Protein AF-A0A940JGL9-F1 (afdb_monomer_lite)

Secondary structure (DSSP, 8-state):
----SS--SSS-TTS-GGGSTTTTT--PSS-SPP--EEEEEEEEEEEEETTEEEEEEEEEEEETTEEEEEEEEEEEE-PPP-----

pLDDT: mean 78.42, std 17.16, range [41.75, 97.62]

Sequence (86 aa):
GVDTGNSNYGSNIFKLYTTRSNGDYGYSLPSGVPVNGLNAQLTASYELLENLFIDGSLMIRNLEDKKATVGTLGLRLNMFRREYDY

Radius of gyration: 29.11 Å; chains: 1; bounding box: 56×29×78 Å

Structure (mmCIF, N/CA/C/O backbone):
data_AF-A0A940JGL9-F1
#
_entry.id   AF-A0A940JGL9-F1
#
loop_
_atom_site.group_PDB
_atom_site.id
_atom_site.type_symbol
_atom_site.label_atom_id
_atom_site.label_alt_id
_atom_site.label_comp_id
_atom_site.label_asym_id
_atom_site.label_entity_id
_atom_site.label_seq_id
_atom_site.pdbx_PDB_ins_code
_atom_site.Cartn_x
_atom_site.Cartn_y
_atom_site.Cartn_z
_atom_site.occupancy
_atom_site.B_iso_or_equiv
_atom_site.auth_seq_id
_atom_site.auth_comp_id
_atom_site.auth_asym_id
_atom_site.auth_atom_id
_atom_site.pdbx_PDB_model_num
ATOM 1 N N . GLY A 1 1 ? 9.916 24.078 -45.620 1.00 46.41 1 GLY A N 1
ATOM 2 C CA . GLY A 1 1 ? 10.373 22.885 -44.893 1.00 46.41 1 GLY A CA 1
ATOM 3 C C . GLY A 1 1 ? 10.968 21.944 -45.902 1.00 46.41 1 GLY A C 1
ATOM 4 O O . GLY A 1 1 ? 10.236 21.475 -46.759 1.00 46.41 1 GLY A O 1
ATOM 5 N N . VAL A 1 2 ? 12.287 21.779 -45.882 1.00 41.75 2 VAL A N 1
ATOM 6 C CA . VAL A 1 2 ? 12.965 20.750 -46.674 1.00 41.75 2 VAL A CA 1
ATOM 7 C C . VAL A 1 2 ? 12.907 19.483 -45.831 1.00 41.75 2 VAL A C 1
ATOM 9 O O . VAL A 1 2 ? 13.451 19.470 -44.730 1.00 41.75 2 VAL A O 1
ATOM 12 N N . ASP A 1 3 ? 12.182 18.472 -46.306 1.00 46.34 3 ASP A N 1
ATOM 13 C CA . ASP A 1 3 ? 12.132 17.158 -45.666 1.00 46.34 3 ASP A CA 1
ATOM 14 C C . ASP A 1 3 ? 13.511 16.501 -45.812 1.00 46.34 3 ASP A C 1
ATOM 16 O O . ASP A 1 3 ? 13.871 15.986 -46.873 1.00 46.34 3 ASP A O 1
ATOM 20 N N . THR A 1 4 ? 14.323 16.581 -44.758 1.00 47.53 4 THR A N 1
ATOM 21 C CA . THR A 1 4 ? 15.633 15.928 -44.694 1.00 47.53 4 THR A CA 1
ATOM 22 C C . THR A 1 4 ? 15.442 14.506 -44.182 1.00 47.53 4 THR A C 1
ATOM 24 O O . THR A 1 4 ? 15.229 14.273 -42.995 1.00 47.53 4 THR A O 1
ATOM 27 N N . GLY A 1 5 ? 15.489 13.551 -45.104 1.00 53.25 5 GLY A N 1
ATOM 28 C CA . GLY A 1 5 ? 15.278 12.130 -44.847 1.00 53.25 5 GLY A CA 1
ATOM 29 C C . GLY A 1 5 ? 14.344 11.557 -45.903 1.00 53.25 5 GLY A C 1
ATOM 30 O O . GLY A 1 5 ? 13.461 12.252 -46.390 1.00 53.25 5 GLY A O 1
ATOM 31 N N . ASN A 1 6 ? 14.518 10.291 -46.277 1.00 56.44 6 ASN A N 1
ATOM 32 C CA . ASN A 1 6 ? 13.715 9.607 -47.306 1.00 56.44 6 ASN A CA 1
ATOM 33 C C . ASN A 1 6 ? 12.202 9.503 -46.990 1.00 56.44 6 ASN A C 1
ATOM 35 O O . ASN A 1 6 ? 11.475 8.812 -47.702 1.00 56.44 6 ASN A O 1
ATOM 39 N N . SER A 1 7 ? 11.725 10.192 -45.954 1.00 57.66 7 SER A N 1
ATOM 40 C CA . SER A 1 7 ? 10.353 10.177 -45.478 1.00 57.66 7 SER A CA 1
ATOM 41 C C . SER A 1 7 ? 9.557 11.360 -46.037 1.00 57.66 7 SER A C 1
ATOM 43 O O . SER A 1 7 ? 9.938 12.514 -45.871 1.00 57.66 7 SER A O 1
ATOM 45 N N . ASN A 1 8 ? 8.435 11.078 -46.697 1.00 61.09 8 ASN A N 1
ATOM 46 C CA . ASN A 1 8 ? 7.477 12.075 -47.173 1.00 61.09 8 ASN A CA 1
ATOM 47 C C . ASN A 1 8 ? 6.443 12.354 -46.075 1.00 61.09 8 ASN A C 1
ATOM 49 O O . ASN A 1 8 ? 5.667 11.464 -45.730 1.00 61.09 8 ASN A O 1
ATOM 53 N N . TYR A 1 9 ? 6.377 13.577 -45.549 1.00 63.34 9 TYR A N 1
ATOM 54 C CA . TYR A 1 9 ? 5.382 13.948 -44.529 1.00 63.34 9 TYR A CA 1
ATOM 55 C C . TYR A 1 9 ? 4.081 14.517 -45.119 1.00 63.34 9 TYR A C 1
ATOM 57 O O . TYR A 1 9 ? 3.241 15.035 -44.389 1.00 63.34 9 TYR A O 1
ATOM 65 N N . GLY A 1 10 ? 3.880 14.381 -46.435 1.00 59.88 10 GLY A N 1
ATOM 66 C CA . GLY A 1 10 ? 2.720 14.925 -47.154 1.00 59.88 10 GLY A CA 1
ATOM 67 C C . GLY A 1 10 ? 3.038 16.175 -47.976 1.00 59.88 10 GLY A C 1
ATOM 68 O O . GLY A 1 10 ? 2.125 16.834 -48.462 1.00 59.88 10 GLY A O 1
ATOM 69 N N . SER A 1 11 ? 4.322 16.490 -48.154 1.00 62.38 11 SER A N 1
ATOM 70 C CA . SER A 1 11 ? 4.813 17.609 -48.963 1.00 62.38 11 SER A CA 1
ATOM 71 C C . SER A 1 11 ? 4.826 17.303 -50.469 1.00 62.38 11 SER A C 1
ATOM 73 O O . SER A 1 11 ? 4.836 18.227 -51.281 1.00 62.38 11 SER A O 1
ATOM 75 N N . ASN A 1 12 ? 4.792 16.022 -50.867 1.00 65.38 12 ASN A N 1
ATOM 76 C CA . ASN A 1 12 ? 4.776 15.603 -52.270 1.00 65.38 12 ASN A CA 1
ATOM 77 C C . ASN A 1 12 ? 3.689 14.547 -52.548 1.00 65.38 12 ASN A C 1
ATOM 79 O O . ASN A 1 12 ? 3.755 13.429 -52.033 1.00 65.38 12 ASN A O 1
ATOM 83 N N . ILE A 1 13 ? 2.724 14.901 -53.404 1.00 64.25 13 ILE A N 1
ATOM 84 C CA . ILE A 1 13 ? 1.579 14.062 -53.804 1.00 64.25 13 ILE A CA 1
ATOM 85 C C . ILE A 1 13 ? 1.923 12.964 -54.826 1.00 64.25 13 ILE A C 1
ATOM 87 O O . ILE A 1 13 ? 1.109 12.078 -55.057 1.00 64.25 13 ILE A O 1
ATOM 91 N N . PHE A 1 14 ? 3.118 12.993 -55.424 1.00 69.69 14 PHE A N 1
ATOM 92 C CA . PHE A 1 14 ? 3.576 11.986 -56.393 1.00 69.69 14 PHE A CA 1
ATOM 93 C C . PHE A 1 14 ? 4.409 10.861 -55.760 1.00 69.69 14 PHE A C 1
ATOM 95 O O . PHE A 1 14 ? 4.854 9.954 -56.461 1.00 69.69 14 PHE A O 1
ATOM 102 N N . LYS A 1 15 ? 4.656 10.905 -54.444 1.00 64.12 15 LYS A N 1
ATOM 103 C CA . LYS A 1 15 ? 5.371 9.840 -53.726 1.00 64.12 15 LYS A CA 1
ATOM 104 C C . LYS A 1 15 ? 4.385 8.840 -53.120 1.00 64.12 15 LYS A C 1
ATOM 106 O O . LYS A 1 15 ? 3.379 9.230 -52.536 1.00 64.12 15 LYS A O 1
ATOM 111 N N . LEU A 1 16 ? 4.724 7.553 -53.214 1.00 58.31 16 LEU A N 1
ATOM 112 C CA . LEU A 1 16 ? 3.967 6.448 -52.617 1.00 58.31 16 LEU A CA 1
ATOM 113 C C . LEU A 1 16 ? 3.787 6.646 -51.103 1.00 58.31 16 LEU A C 1
ATOM 115 O O . LEU A 1 16 ? 4.736 7.010 -50.401 1.00 58.31 16 LEU A O 1
ATOM 119 N N . TYR A 1 17 ? 2.591 6.336 -50.592 1.00 57.09 17 TYR A N 1
ATOM 120 C CA . TYR A 1 17 ? 2.240 6.436 -49.167 1.00 57.09 17 TYR A CA 1
ATOM 121 C C . TYR A 1 17 ? 3.109 5.553 -48.253 1.00 57.09 17 TYR A C 1
ATOM 123 O O . TYR A 1 17 ? 3.237 5.824 -47.062 1.00 57.09 17 TYR A O 1
ATOM 131 N N . THR A 1 18 ? 3.804 4.564 -48.821 1.00 58.53 18 THR A N 1
ATOM 132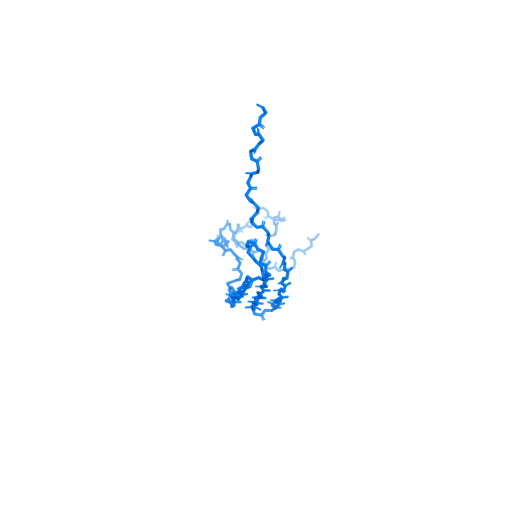 C CA . THR A 1 18 ? 4.804 3.738 -48.128 1.00 58.53 18 THR A CA 1
ATOM 133 C C . THR A 1 18 ? 6.057 4.506 -47.701 1.00 58.53 18 THR A C 1
ATOM 135 O O . THR A 1 18 ? 6.779 4.045 -46.826 1.00 58.53 18 THR A O 1
ATOM 138 N N . THR A 1 19 ? 6.315 5.685 -48.281 1.00 59.16 19 THR A N 1
ATOM 139 C CA . THR A 1 19 ? 7.438 6.560 -47.896 1.00 59.16 19 THR A CA 1
ATOM 140 C C . THR A 1 19 ? 7.100 7.485 -46.725 1.00 59.16 19 THR A C 1
ATOM 142 O O . THR A 1 19 ? 7.924 8.305 -46.338 1.00 59.16 19 THR A O 1
ATOM 145 N N . ARG A 1 20 ? 5.899 7.401 -46.141 1.00 63.25 20 ARG A N 1
ATOM 146 C CA . ARG A 1 20 ? 5.573 8.125 -44.902 1.00 63.25 20 ARG A CA 1
ATOM 147 C C . ARG A 1 20 ? 6.247 7.425 -43.729 1.00 63.25 20 ARG A C 1
ATOM 149 O O . ARG A 1 20 ? 6.314 6.201 -43.718 1.00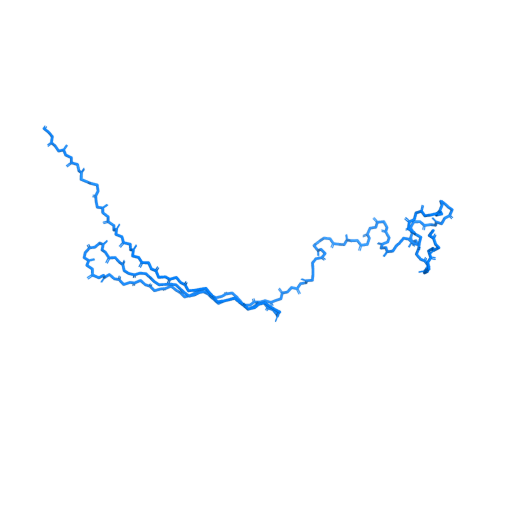 63.25 20 ARG A O 1
ATOM 156 N N . SER A 1 21 ? 6.685 8.187 -42.725 1.00 56.91 21 SER A N 1
ATOM 157 C CA . SER A 1 21 ? 7.548 7.718 -41.625 1.00 56.91 21 SER A CA 1
ATOM 158 C C . SER A 1 21 ? 7.020 6.550 -40.761 1.00 56.91 21 SER A C 1
ATOM 160 O O . SER A 1 21 ? 7.686 6.233 -39.790 1.00 56.91 21 SER A O 1
ATOM 162 N N . ASN A 1 22 ? 5.885 5.911 -41.070 1.00 56.53 22 ASN A N 1
ATOM 163 C CA . ASN A 1 22 ? 5.379 4.697 -40.407 1.00 56.53 22 ASN A CA 1
ATOM 164 C C . ASN A 1 22 ? 4.391 3.873 -41.284 1.00 56.53 22 ASN A C 1
ATOM 166 O O . ASN A 1 22 ? 3.684 3.014 -40.764 1.00 56.53 22 ASN A O 1
ATOM 170 N N . GLY A 1 23 ? 4.316 4.107 -42.607 1.00 57.50 23 GLY A N 1
ATOM 171 C CA . GLY A 1 23 ? 3.328 3.463 -43.501 1.00 57.50 23 GLY A CA 1
ATOM 172 C C . GLY A 1 23 ? 1.852 3.781 -43.171 1.00 57.50 23 GLY A C 1
ATOM 173 O O . GLY A 1 23 ? 1.563 4.450 -42.184 1.00 57.50 23 GLY A O 1
ATOM 174 N N . ASP A 1 24 ? 0.901 3.309 -43.991 1.00 56.00 24 ASP A N 1
ATOM 175 C CA . ASP A 1 24 ? -0.550 3.509 -43.747 1.00 56.00 24 ASP A CA 1
ATOM 176 C C . ASP A 1 24 ? -1.088 2.665 -42.568 1.00 56.00 24 ASP A C 1
ATOM 178 O O . ASP A 1 24 ? -2.134 2.982 -42.007 1.00 56.00 24 ASP A O 1
ATOM 182 N N . TYR A 1 25 ? -0.361 1.610 -42.166 1.00 55.53 25 TYR A N 1
ATOM 183 C CA . TYR A 1 25 ? -0.809 0.610 -41.182 1.00 55.53 25 TYR A CA 1
ATOM 184 C C . TYR A 1 25 ? 0.280 0.151 -40.189 1.00 55.53 25 TYR A C 1
ATOM 186 O O . TYR A 1 25 ? 0.097 -0.851 -39.504 1.00 55.53 25 TYR A O 1
ATOM 194 N N . GLY A 1 26 ? 1.420 0.846 -40.077 1.00 56.12 26 GLY A N 1
ATOM 195 C CA . GLY A 1 26 ? 2.558 0.427 -39.234 1.00 56.12 26 GLY A CA 1
ATOM 196 C C . GLY A 1 26 ? 2.369 0.583 -37.719 1.00 56.12 26 GLY A C 1
ATOM 197 O O . GLY A 1 26 ? 3.338 0.484 -36.972 1.00 56.12 26 GLY A O 1
ATOM 198 N N . TYR A 1 27 ? 1.140 0.819 -37.255 1.00 59.28 27 TYR A N 1
ATOM 199 C CA . TYR A 1 27 ? 0.794 0.888 -35.837 1.00 59.28 27 TYR A CA 1
ATOM 200 C C . TYR A 1 27 ? -0.004 -0.355 -35.433 1.00 59.28 27 TYR A C 1
ATOM 202 O O . TYR A 1 27 ? -1.191 -0.468 -35.736 1.00 59.28 27 TYR A O 1
ATOM 210 N N . SER A 1 28 ? 0.630 -1.281 -34.710 1.00 62.53 28 SER A N 1
ATOM 211 C CA . SER A 1 28 ? -0.065 -2.375 -34.027 1.00 62.53 28 SER A CA 1
ATOM 212 C C . SER A 1 28 ? -0.502 -1.915 -32.637 1.00 62.53 28 SER A C 1
ATOM 214 O O . SER A 1 28 ? 0.335 -1.512 -31.828 1.00 62.53 28 SER A O 1
ATOM 216 N N . LEU A 1 29 ? -1.803 -1.969 -32.342 1.00 66.56 29 LEU A N 1
ATOM 217 C CA . LEU A 1 29 ? -2.305 -1.724 -30.991 1.00 66.56 29 LEU A CA 1
ATOM 218 C C . LEU A 1 29 ? -2.276 -3.023 -30.174 1.00 66.56 29 LEU A C 1
ATOM 220 O O . LEU A 1 29 ? -2.720 -4.054 -30.680 1.00 66.56 29 LEU A O 1
ATOM 224 N N . PRO A 1 30 ? -1.807 -2.979 -28.915 1.00 58.88 30 PRO A N 1
ATOM 225 C CA . PRO A 1 30 ? -1.309 -1.808 -28.189 1.00 58.88 30 PRO A CA 1
ATOM 226 C C . PRO A 1 30 ? 0.149 -1.457 -28.544 1.00 58.88 30 PRO A C 1
ATOM 228 O O . PRO A 1 30 ? 1.041 -2.289 -28.441 1.00 58.88 30 PRO A O 1
ATOM 231 N N . SER A 1 31 ? 0.398 -0.190 -28.893 1.00 64.06 31 SER A N 1
ATOM 232 C CA . SER A 1 31 ? 1.717 0.346 -29.291 1.00 64.06 31 SER A CA 1
ATOM 233 C C . SER A 1 31 ? 2.553 0.840 -28.091 1.00 64.06 31 SER A C 1
ATOM 235 O O . SER A 1 31 ? 3.399 1.725 -28.231 1.00 64.06 31 SER A O 1
ATOM 237 N N . GLY A 1 32 ? 2.269 0.339 -26.887 1.00 68.38 32 GLY A N 1
ATOM 238 C CA . GLY A 1 32 ? 3.035 0.663 -25.683 1.00 68.38 32 GLY A CA 1
ATOM 239 C C . GLY A 1 32 ? 4.231 -0.272 -25.537 1.00 68.38 32 GLY A C 1
ATOM 240 O O . GLY A 1 32 ? 4.123 -1.452 -25.863 1.00 68.38 32 GLY A O 1
ATOM 241 N N . VAL A 1 33 ? 5.355 0.234 -25.022 1.00 73.12 33 VAL A N 1
ATOM 242 C CA . VAL A 1 33 ? 6.476 -0.632 -24.626 1.00 73.12 33 VAL A CA 1
ATOM 243 C C . VAL A 1 33 ? 5.959 -1.599 -23.552 1.00 73.12 33 VAL A C 1
ATOM 245 O O . VAL A 1 33 ? 5.415 -1.123 -22.552 1.00 73.12 33 VAL A O 1
ATOM 248 N N . PRO A 1 34 ? 6.050 -2.928 -23.746 1.00 73.94 34 PRO A N 1
ATOM 249 C CA . PRO A 1 34 ? 5.644 -3.881 -22.723 1.00 73.94 34 PRO A CA 1
ATOM 250 C C . PRO A 1 34 ? 6.565 -3.719 -21.515 1.00 73.94 34 PRO A C 1
ATOM 252 O O . PRO A 1 34 ? 7.782 -3.783 -21.656 1.00 73.94 34 PRO A O 1
ATOM 255 N N . VAL A 1 35 ? 5.981 -3.501 -20.338 1.00 77.38 35 VAL A N 1
ATOM 256 C CA . VAL A 1 35 ? 6.732 -3.336 -19.088 1.00 77.38 35 VAL A CA 1
ATOM 257 C C . VAL A 1 35 ? 6.341 -4.457 -18.144 1.00 77.38 35 VAL A C 1
ATOM 259 O O . VAL A 1 35 ? 5.155 -4.662 -17.877 1.00 77.38 35 VAL A O 1
ATOM 262 N N . ASN A 1 36 ? 7.337 -5.153 -17.608 1.00 82.94 36 ASN A N 1
ATOM 263 C CA . ASN A 1 36 ? 7.134 -6.107 -16.528 1.00 82.94 36 ASN A CA 1
ATOM 264 C C . ASN A 1 36 ? 7.386 -5.409 -15.189 1.00 82.94 36 ASN A C 1
ATOM 266 O O . ASN A 1 36 ? 8.303 -4.600 -15.046 1.00 82.94 36 ASN A O 1
ATOM 270 N N . GLY A 1 37 ? 6.555 -5.695 -14.193 1.00 88.56 37 GLY A N 1
ATOM 271 C CA . GLY A 1 37 ? 6.681 -5.068 -12.886 1.00 88.56 37 GLY A CA 1
ATOM 272 C C . GLY A 1 37 ? 6.051 -5.895 -11.780 1.00 88.56 37 GLY A C 1
ATOM 273 O O . GLY A 1 37 ? 5.158 -6.706 -12.016 1.00 88.56 37 GLY A O 1
ATOM 274 N N . LEU A 1 38 ? 6.525 -5.667 -10.561 1.00 91.19 38 LEU A N 1
ATOM 275 C CA . LEU A 1 38 ? 5.983 -6.259 -9.348 1.00 91.19 38 LEU A CA 1
ATOM 276 C C . LEU A 1 38 ? 5.017 -5.273 -8.691 1.00 91.19 38 LEU A C 1
ATOM 278 O O . LEU A 1 38 ? 5.361 -4.112 -8.464 1.00 91.19 38 LEU A O 1
ATOM 282 N N . ASN A 1 39 ? 3.817 -5.743 -8.365 1.00 94.00 39 ASN A N 1
ATOM 283 C CA . ASN A 1 39 ? 2.853 -5.013 -7.554 1.00 94.00 39 ASN A CA 1
ATOM 284 C C . ASN A 1 39 ? 2.428 -5.906 -6.389 1.00 94.00 39 ASN A C 1
ATOM 286 O O . ASN A 1 39 ? 1.827 -6.956 -6.604 1.00 94.00 39 ASN A O 1
ATOM 290 N N . ALA A 1 40 ? 2.782 -5.502 -5.174 1.00 95.94 40 ALA A N 1
ATOM 291 C CA . ALA A 1 40 ? 2.501 -6.240 -3.955 1.00 95.94 40 ALA A CA 1
ATOM 292 C C . ALA A 1 40 ? 1.842 -5.321 -2.925 1.00 95.94 40 ALA A C 1
ATOM 294 O O . ALA A 1 40 ? 2.199 -4.148 -2.803 1.00 95.94 40 ALA A O 1
ATOM 295 N N . GLN A 1 41 ? 0.898 -5.866 -2.162 1.00 96.12 41 GLN A N 1
ATOM 296 C CA . GLN A 1 41 ? 0.230 -5.155 -1.081 1.00 96.12 41 GLN A CA 1
ATOM 297 C C . GLN A 1 41 ? 0.126 -6.052 0.150 1.00 96.12 41 GLN A C 1
ATOM 299 O O . GLN A 1 41 ? -0.274 -7.209 0.050 1.00 96.12 41 GLN A O 1
ATOM 304 N N . LEU A 1 42 ? 0.479 -5.493 1.304 1.00 97.44 42 LEU A N 1
ATOM 305 C CA . LEU A 1 42 ? 0.297 -6.097 2.614 1.00 97.44 42 LEU A CA 1
ATOM 306 C C . LEU A 1 42 ? -0.716 -5.263 3.397 1.00 97.44 42 LEU A C 1
ATOM 308 O O . LEU A 1 42 ? -0.576 -4.045 3.488 1.00 97.44 42 LEU A O 1
ATOM 312 N N . THR A 1 43 ? -1.716 -5.918 3.973 1.00 97.00 43 THR A N 1
ATOM 313 C CA . THR A 1 43 ? -2.735 -5.294 4.824 1.00 97.00 43 THR A CA 1
ATOM 314 C C . THR A 1 43 ? -2.794 -6.023 6.153 1.00 97.00 43 THR A C 1
ATOM 316 O O . THR A 1 43 ? -2.847 -7.253 6.173 1.00 97.00 43 THR A O 1
ATOM 319 N N . ALA A 1 44 ? -2.811 -5.272 7.247 1.00 96.81 44 ALA A N 1
ATOM 320 C CA . ALA A 1 44 ? -2.976 -5.801 8.590 1.00 96.81 44 ALA A CA 1
ATOM 321 C C . ALA A 1 44 ? -4.016 -4.974 9.344 1.00 96.81 44 ALA A C 1
ATOM 323 O O . ALA A 1 44 ? -4.042 -3.747 9.240 1.00 96.81 44 ALA A O 1
ATOM 324 N N . SER A 1 45 ? -4.849 -5.662 10.115 1.00 96.38 45 SER A N 1
ATOM 325 C CA . SER A 1 45 ? -5.925 -5.064 10.898 1.00 96.38 45 SER A CA 1
ATOM 326 C C . SER A 1 45 ? -5.949 -5.704 12.275 1.00 96.38 45 SER A C 1
ATOM 328 O O . SER A 1 45 ? -5.806 -6.922 12.390 1.00 96.38 45 SER A O 1
ATOM 330 N N . TYR A 1 46 ? -6.134 -4.892 13.308 1.00 96.38 46 TYR A N 1
ATOM 331 C CA . TYR A 1 46 ? -6.218 -5.355 14.688 1.00 96.38 46 TYR A CA 1
ATOM 332 C C . TYR A 1 46 ? -7.413 -4.723 15.400 1.00 96.38 46 TYR A C 1
ATOM 334 O O . TYR A 1 46 ? -7.693 -3.539 15.218 1.00 96.38 46 TYR A O 1
ATOM 342 N N . GLU A 1 47 ? -8.117 -5.513 16.207 1.00 96.12 47 GLU A N 1
ATOM 343 C CA . GLU A 1 47 ? -9.246 -5.050 17.014 1.00 96.12 47 GLU A CA 1
ATOM 344 C C . GLU A 1 47 ? -8.740 -4.510 18.356 1.00 96.12 47 GLU A C 1
ATOM 346 O O . GLU A 1 47 ? -8.180 -5.245 19.166 1.00 96.12 47 GLU A O 1
ATOM 351 N N . LEU A 1 48 ? -8.902 -3.203 18.574 1.00 93.38 48 LEU A N 1
ATOM 352 C CA . LEU A 1 48 ? -8.470 -2.528 19.800 1.00 93.38 48 LEU A CA 1
ATOM 353 C C . LEU A 1 48 ? -9.513 -2.645 20.912 1.00 93.38 48 LEU A C 1
ATOM 355 O O . LEU A 1 48 ? -9.165 -2.837 22.073 1.00 93.38 48 LEU A O 1
ATOM 359 N N . LEU A 1 49 ? -10.782 -2.476 20.547 1.00 92.81 49 LEU A N 1
ATOM 360 C CA . LEU A 1 49 ? -11.952 -2.575 21.414 1.00 92.81 49 LEU A CA 1
ATOM 361 C C . LEU A 1 49 ? -13.082 -3.205 20.605 1.00 92.81 49 LEU A C 1
ATOM 363 O O . LEU A 1 49 ? -13.005 -3.243 19.379 1.00 92.81 49 LEU A O 1
ATOM 367 N N . GLU A 1 50 ? -14.146 -3.623 21.284 1.00 90.19 50 GLU A N 1
ATOM 368 C CA . GLU A 1 50 ? -15.330 -4.184 20.636 1.00 90.19 50 GLU A CA 1
ATOM 369 C C . GLU A 1 50 ? -15.831 -3.239 19.533 1.00 90.19 50 GLU A C 1
ATOM 371 O O . GLU A 1 50 ? -16.211 -2.092 19.789 1.00 90.19 50 GLU A O 1
ATOM 376 N N . ASN A 1 51 ? -15.794 -3.726 18.292 1.00 91.75 51 ASN A N 1
ATOM 377 C CA . ASN A 1 51 ? -16.157 -2.987 17.080 1.00 91.75 51 ASN A CA 1
ATOM 378 C C . ASN A 1 51 ? -15.227 -1.824 16.669 1.00 91.75 51 ASN A C 1
ATOM 380 O O . ASN A 1 51 ? -15.561 -1.111 15.718 1.00 91.75 51 ASN A O 1
ATOM 384 N N . LEU A 1 52 ? -14.072 -1.623 17.313 1.00 94.12 52 LEU A N 1
ATOM 385 C CA . LEU A 1 52 ? -13.060 -0.621 16.947 1.00 94.12 52 LEU A CA 1
ATOM 386 C C . LEU A 1 52 ? -11.767 -1.293 16.469 1.00 94.12 52 LEU A C 1
ATOM 388 O O . LEU A 1 52 ? -11.086 -1.992 17.217 1.00 94.12 52 LEU A O 1
ATOM 392 N N . PHE A 1 53 ? -11.370 -0.977 15.242 1.00 96.88 53 PHE A N 1
ATOM 393 C CA . PHE A 1 53 ? -10.214 -1.543 14.562 1.00 96.88 53 PHE A CA 1
ATOM 394 C C . PHE A 1 53 ? -9.181 -0.466 14.236 1.00 96.88 53 PHE A C 1
ATOM 396 O O . PHE A 1 53 ? -9.527 0.657 13.860 1.00 96.88 53 PHE A O 1
ATOM 403 N N . ILE A 1 54 ? -7.908 -0.837 14.328 1.00 97.25 54 ILE A N 1
ATOM 404 C CA . ILE A 1 54 ? -6.797 -0.120 13.709 1.00 97.25 54 ILE A CA 1
ATOM 405 C C . ILE A 1 54 ? -6.344 -0.883 12.469 1.00 97.25 54 ILE A C 1
ATOM 407 O O . ILE A 1 54 ? -6.155 -2.099 12.506 1.00 97.25 54 ILE A O 1
ATOM 411 N N . ASP A 1 55 ? -6.172 -0.159 11.370 1.00 96.62 55 ASP A N 1
ATOM 412 C CA . ASP A 1 55 ? -5.821 -0.704 10.067 1.00 96.62 55 ASP A CA 1
ATOM 413 C C . ASP A 1 55 ? -4.520 -0.101 9.559 1.00 96.62 55 ASP A C 1
ATOM 415 O O . ASP A 1 55 ? -4.275 1.100 9.690 1.00 96.62 55 ASP A O 1
ATOM 419 N N . GLY A 1 56 ? -3.711 -0.932 8.912 1.00 97.62 56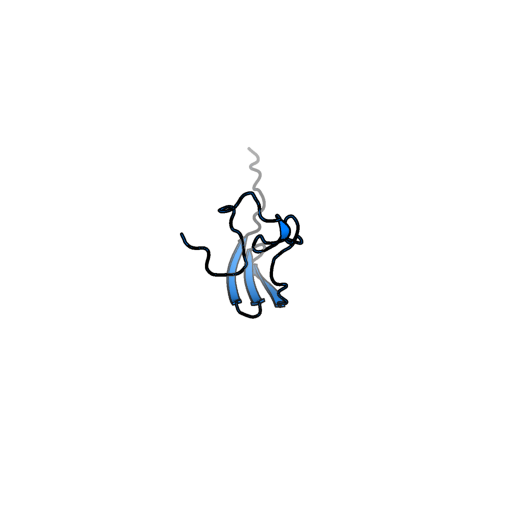 GLY A N 1
ATOM 420 C CA . GLY A 1 56 ? -2.532 -0.508 8.179 1.00 97.62 56 GLY A CA 1
ATOM 421 C C . GLY A 1 56 ? -2.425 -1.217 6.837 1.00 97.62 56 GLY A C 1
ATOM 422 O O . GLY A 1 56 ? -2.732 -2.405 6.716 1.00 97.62 56 GLY A O 1
ATOM 423 N N . SER A 1 57 ? -1.960 -0.497 5.817 1.00 97.00 57 SER A N 1
ATOM 424 C CA . SER A 1 57 ? -1.581 -1.104 4.543 1.00 97.00 57 SER A CA 1
ATOM 425 C C . SER A 1 57 ? -0.259 -0.563 4.021 1.00 97.00 57 SER A C 1
ATOM 427 O O . SER A 1 57 ? 0.080 0.603 4.224 1.00 97.00 57 SER A O 1
ATOM 429 N N . LEU A 1 58 ? 0.485 -1.424 3.335 1.00 97.38 58 LEU A N 1
ATOM 430 C CA . LEU A 1 58 ? 1.706 -1.080 2.629 1.00 97.38 58 LEU A CA 1
ATOM 431 C C . LEU A 1 58 ? 1.630 -1.650 1.217 1.00 97.38 58 LEU A C 1
ATOM 433 O O . LEU A 1 58 ? 1.542 -2.861 1.027 1.00 97.38 58 LEU A O 1
ATOM 437 N N . MET A 1 59 ? 1.676 -0.772 0.224 1.00 96.94 59 MET A N 1
ATOM 438 C CA . MET A 1 59 ? 1.746 -1.123 -1.186 1.00 96.94 59 MET A CA 1
ATOM 439 C C . MET A 1 59 ? 3.147 -0.832 -1.711 1.00 96.94 59 MET A C 1
ATOM 441 O O . MET A 1 59 ? 3.670 0.265 -1.517 1.00 96.94 59 MET A O 1
ATOM 445 N N . ILE A 1 60 ? 3.730 -1.803 -2.407 1.00 95.88 60 ILE A N 1
ATOM 446 C CA . ILE A 1 60 ? 5.020 -1.691 -3.079 1.00 95.88 60 ILE A CA 1
ATOM 447 C C . ILE A 1 60 ? 4.800 -1.991 -4.557 1.00 95.88 60 ILE A C 1
ATOM 449 O O . ILE A 1 60 ? 4.404 -3.095 -4.935 1.00 95.88 60 ILE A O 1
ATOM 453 N N . ARG A 1 61 ? 5.097 -1.006 -5.403 1.00 94.88 61 ARG A N 1
ATOM 454 C CA . ARG A 1 61 ? 5.053 -1.127 -6.857 1.00 94.88 61 ARG A CA 1
ATOM 455 C C . ARG A 1 61 ? 6.431 -0.848 -7.438 1.00 94.88 61 ARG A C 1
ATOM 457 O O . ARG A 1 61 ? 6.978 0.237 -7.254 1.00 94.88 61 ARG A O 1
ATOM 464 N N . ASN A 1 62 ? 6.966 -1.814 -8.171 1.00 91.75 62 ASN A N 1
ATOM 465 C CA . ASN A 1 62 ? 8.232 -1.714 -8.881 1.00 91.75 62 ASN A CA 1
ATOM 466 C C . ASN A 1 62 ? 7.991 -2.012 -10.363 1.00 91.75 62 ASN A C 1
ATOM 468 O O . ASN A 1 62 ? 7.844 -3.168 -10.749 1.00 91.75 62 ASN A O 1
ATOM 472 N N . LEU A 1 63 ? 7.899 -0.960 -11.170 1.00 88.25 63 LEU A N 1
ATOM 473 C CA . LEU A 1 63 ? 8.062 -1.033 -12.621 1.00 88.25 63 LEU A CA 1
ATOM 474 C C . LEU A 1 63 ? 9.515 -0.669 -12.933 1.00 88.25 63 LEU A C 1
ATOM 476 O O . LEU A 1 63 ? 10.068 0.152 -12.207 1.00 88.25 63 LEU A O 1
ATOM 480 N N . GLU A 1 64 ? 10.088 -1.234 -14.001 1.00 82.25 64 GLU A N 1
ATOM 481 C CA . GLU A 1 64 ? 11.495 -1.065 -14.429 1.00 82.25 64 GLU A CA 1
ATOM 482 C C . GLU A 1 64 ? 12.113 0.293 -14.043 1.00 82.25 64 GLU A C 1
ATOM 484 O O . GLU A 1 64 ? 13.064 0.333 -13.263 1.00 82.25 64 GLU A O 1
ATOM 489 N N . ASP A 1 65 ? 11.486 1.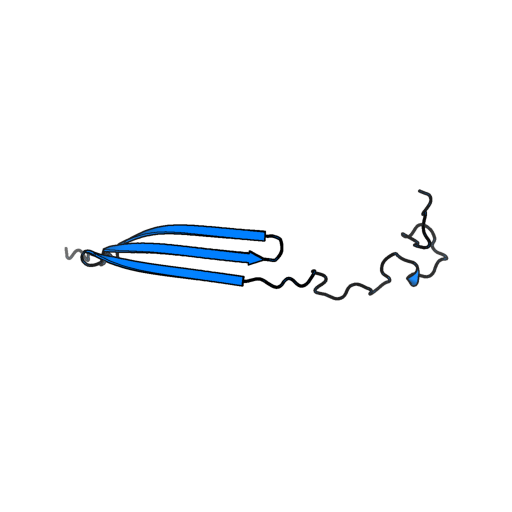397 -14.462 1.00 80.25 65 ASP A N 1
ATOM 490 C CA . ASP A 1 65 ? 11.966 2.761 -14.190 1.00 80.25 65 ASP A CA 1
ATOM 491 C C . ASP A 1 65 ? 11.178 3.525 -13.109 1.00 80.25 65 ASP A C 1
ATOM 493 O O . ASP A 1 65 ? 11.462 4.689 -12.818 1.00 80.25 65 ASP A O 1
ATOM 497 N N . LYS A 1 66 ? 10.140 2.923 -12.517 1.00 83.12 66 LYS A N 1
ATOM 498 C CA . LYS A 1 66 ? 9.216 3.602 -11.593 1.00 83.12 66 LYS A CA 1
ATOM 499 C C . LYS A 1 66 ? 8.939 2.767 -10.351 1.00 83.12 66 LYS A C 1
ATOM 501 O O . LYS A 1 66 ? 8.164 1.811 -10.375 1.00 83.12 66 LYS A O 1
ATOM 506 N N . LYS A 1 67 ? 9.488 3.226 -9.228 1.00 91.75 67 LYS A N 1
ATOM 507 C CA . LYS A 1 67 ? 9.247 2.663 -7.897 1.00 91.75 67 LYS A CA 1
ATOM 508 C C . LYS A 1 67 ? 8.285 3.554 -7.122 1.00 91.75 67 LYS A C 1
ATOM 510 O O . LYS A 1 67 ? 8.452 4.769 -7.095 1.00 91.75 67 LYS A O 1
ATOM 515 N N . ALA A 1 68 ? 7.276 2.953 -6.508 1.00 93.44 68 ALA A N 1
ATOM 516 C CA . ALA A 1 68 ? 6.323 3.635 -5.648 1.00 93.44 68 ALA A CA 1
ATOM 517 C C . ALA A 1 68 ? 6.038 2.776 -4.417 1.00 93.44 68 ALA A C 1
ATOM 519 O O . ALA A 1 68 ? 5.718 1.595 -4.542 1.00 93.44 68 ALA A O 1
ATOM 520 N 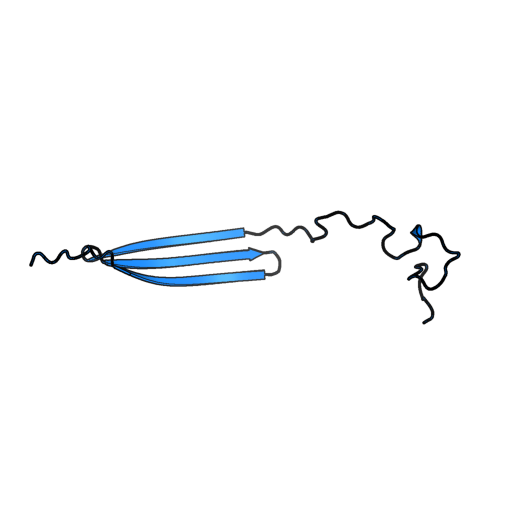N . THR A 1 69 ? 6.119 3.396 -3.245 1.00 95.50 69 THR A N 1
ATOM 521 C CA . THR A 1 69 ? 5.731 2.786 -1.975 1.00 95.50 69 THR A CA 1
ATOM 522 C C . THR A 1 69 ? 4.678 3.673 -1.336 1.00 95.50 69 THR A C 1
ATOM 524 O O . THR A 1 69 ? 4.906 4.869 -1.165 1.00 95.50 69 THR A O 1
ATOM 527 N N . VAL A 1 70 ? 3.522 3.100 -1.012 1.00 97.06 70 VAL A N 1
ATOM 528 C CA . VAL A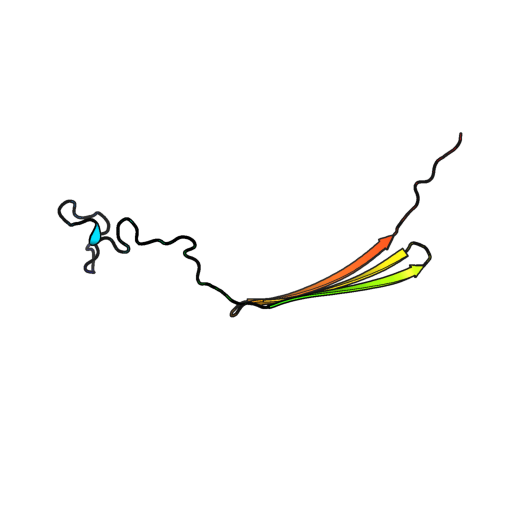 1 70 ? 2.400 3.821 -0.404 1.00 97.06 70 VAL A CA 1
ATOM 529 C C . VAL A 1 70 ? 2.032 3.126 0.894 1.00 97.06 70 VAL A C 1
ATOM 531 O O . VAL A 1 70 ? 1.686 1.948 0.887 1.00 97.06 70 VAL A O 1
ATOM 534 N N . GLY A 1 71 ? 2.128 3.855 2.001 1.00 97.00 71 GLY A N 1
ATOM 535 C CA . GLY A 1 71 ? 1.674 3.404 3.311 1.00 97.00 71 GLY A CA 1
ATOM 536 C C . GLY A 1 71 ? 0.383 4.111 3.701 1.00 97.00 71 GLY A C 1
ATOM 537 O O . GLY A 1 71 ? 0.248 5.314 3.473 1.00 97.00 71 GLY A O 1
ATOM 538 N N . THR A 1 72 ? -0.551 3.383 4.302 1.00 97.12 72 THR A N 1
ATOM 539 C CA . THR A 1 72 ? -1.759 3.955 4.903 1.00 97.12 72 THR A CA 1
ATOM 540 C C . THR A 1 72 ? -1.951 3.425 6.315 1.00 97.12 72 THR A C 1
ATOM 542 O O . THR A 1 72 ? -1.622 2.277 6.610 1.00 97.12 72 THR A O 1
ATOM 545 N N . LEU A 1 73 ? -2.489 4.276 7.185 1.00 96.94 73 LEU A N 1
ATOM 546 C CA . LEU A 1 73 ? -2.923 3.937 8.535 1.00 96.94 73 LEU A CA 1
ATOM 547 C C . LEU A 1 73 ? -4.322 4.521 8.734 1.00 96.94 73 LEU A C 1
ATOM 549 O O . LEU A 1 73 ? -4.596 5.626 8.262 1.00 96.94 73 LEU A O 1
ATOM 553 N N . GLY A 1 74 ? -5.203 3.786 9.403 1.00 96.38 74 GLY A N 1
ATOM 554 C CA . GLY A 1 74 ? -6.590 4.192 9.598 1.00 96.38 74 GLY A CA 1
ATOM 555 C C . GLY A 1 74 ? -7.223 3.586 10.843 1.00 96.38 74 GLY A C 1
ATOM 556 O O . GLY A 1 74 ? -6.715 2.627 11.418 1.00 96.38 74 GLY A O 1
ATOM 557 N N . LEU A 1 75 ? -8.348 4.170 11.251 1.00 96.38 75 LEU A N 1
ATOM 558 C CA . LEU A 1 75 ? -9.226 3.638 12.288 1.00 96.38 75 LEU A CA 1
ATOM 559 C C . LEU A 1 75 ? -10.575 3.294 11.653 1.00 96.38 75 LEU A C 1
ATOM 561 O O . LEU A 1 75 ? -11.109 4.086 10.874 1.00 96.38 75 LEU A O 1
ATOM 565 N N . ARG A 1 76 ? -11.143 2.142 12.011 1.00 95.44 76 ARG A N 1
ATOM 566 C CA . ARG A 1 76 ? -12.490 1.719 11.609 1.00 95.44 76 ARG A CA 1
ATOM 567 C C . ARG A 1 76 ? -13.344 1.459 12.833 1.00 95.44 76 ARG A C 1
ATOM 569 O O . ARG A 1 76 ? -12.933 0.731 13.726 1.00 95.44 76 ARG A O 1
ATOM 576 N N . LEU A 1 77 ? -14.554 2.002 12.837 1.00 93.19 77 LEU A N 1
ATOM 577 C CA . LEU A 1 77 ? -15.541 1.763 13.883 1.00 93.19 77 LEU A CA 1
ATOM 578 C C . LEU A 1 77 ? -16.809 1.175 13.258 1.00 93.19 77 LEU A C 1
ATOM 580 O O . LEU A 1 77 ? -17.451 1.819 12.429 1.00 93.19 77 LEU A O 1
ATOM 584 N N . ASN A 1 78 ? -17.182 -0.029 13.680 1.00 92.62 78 ASN A N 1
ATOM 585 C CA . ASN A 1 78 ? -18.392 -0.714 13.237 1.00 92.62 78 ASN A CA 1
ATOM 586 C C . ASN A 1 78 ? -19.540 -0.412 14.216 1.00 92.62 78 ASN A C 1
ATOM 588 O O . ASN A 1 78 ? -19.811 -1.175 15.136 1.00 92.62 78 ASN A O 1
ATOM 592 N N . MET A 1 79 ? -20.215 0.727 14.051 1.00 88.19 79 MET A N 1
ATOM 593 C CA . MET A 1 79 ? -21.339 1.091 14.925 1.00 88.19 79 MET A CA 1
ATOM 594 C C . MET A 1 79 ? -22.635 0.400 14.498 1.00 88.19 79 MET A C 1
ATOM 596 O O . MET A 1 79 ? -23.027 0.463 13.332 1.00 88.19 79 MET A O 1
ATOM 600 N N . PHE A 1 80 ? -23.350 -0.183 15.459 1.00 84.12 80 PHE A N 1
ATOM 601 C CA . PHE A 1 80 ? -24.730 -0.613 15.249 1.00 84.12 80 PHE A CA 1
ATOM 602 C C . PHE A 1 80 ? -25.659 0.599 15.138 1.00 84.12 80 PHE A C 1
ATOM 604 O O . PHE A 1 80 ? -25.503 1.597 15.848 1.00 84.12 80 PHE A O 1
ATOM 611 N N . ARG A 1 81 ? -26.658 0.508 14.254 1.00 80.19 81 ARG A N 1
ATOM 612 C CA . ARG A 1 81 ? -27.719 1.514 14.167 1.00 80.19 81 ARG A CA 1
ATOM 613 C C . ARG A 1 81 ? -28.532 1.474 15.460 1.00 80.19 81 ARG A C 1
ATOM 615 O O . ARG A 1 81 ? -29.110 0.444 15.786 1.00 80.19 81 ARG A O 1
ATOM 622 N N . ARG A 1 82 ? -28.605 2.597 16.173 1.00 79.88 82 ARG A N 1
ATOM 623 C CA . ARG A 1 82 ? -29.513 2.745 17.313 1.00 79.88 82 ARG A CA 1
ATOM 624 C C . ARG A 1 82 ? -30.931 2.960 16.788 1.00 79.88 82 ARG A C 1
ATOM 626 O O . ARG A 1 82 ? -31.194 3.976 16.149 1.00 79.88 82 ARG A O 1
ATOM 633 N N . GLU A 1 83 ? -31.825 2.014 17.044 1.00 78.19 83 GLU A N 1
ATOM 634 C CA . GLU A 1 83 ? -33.265 2.241 16.910 1.00 78.19 83 GLU A CA 1
ATOM 635 C C . GLU A 1 83 ? -33.757 2.940 18.181 1.00 78.19 83 GLU A C 1
ATOM 637 O O . GLU A 1 83 ? -33.413 2.547 19.296 1.00 78.19 83 GLU A O 1
ATOM 642 N N . TYR A 1 84 ? -34.472 4.049 18.003 1.00 72.62 84 TYR A N 1
ATOM 643 C CA . TYR A 1 84 ? -35.171 4.729 19.087 1.00 72.62 84 TYR A CA 1
ATOM 644 C C . TYR A 1 84 ? -36.609 4.229 19.068 1.00 72.62 84 TYR A C 1
ATOM 646 O O . TYR A 1 84 ? -37.339 4.548 18.132 1.00 72.62 84 TYR A O 1
ATOM 654 N N . ASP A 1 85 ? -36.987 3.451 20.077 1.00 65.88 85 ASP A N 1
ATOM 655 C CA . ASP A 1 85 ? -38.395 3.213 20.386 1.00 65.88 85 ASP A CA 1
ATOM 656 C C . ASP A 1 85 ? -38.907 4.456 21.128 1.00 65.88 85 ASP A C 1
ATOM 658 O O . ASP A 1 85 ? -38.278 4.900 22.098 1.00 65.88 85 ASP A O 1
ATOM 662 N N . TYR A 1 86 ? -39.971 5.065 20.607 1.00 66.31 86 TYR A N 1
ATOM 663 C CA . TYR A 1 86 ? -40.659 6.220 21.191 1.00 66.31 86 TYR A CA 1
ATOM 664 C C . TYR A 1 86 ? -41.968 5.794 21.849 1.00 66.31 86 TYR A C 1
ATOM 666 O O . TYR A 1 86 ? -42.703 4.987 21.238 1.00 66.31 86 TYR A O 1
#

Foldseek 3Di:
DPPDDQADCPPDPPDDQCSHPQHPPNDDPVPDDDWDKDWDKDKDKDDPDVQKIKIKMWIWIDIPVDTDIDIDIDIGGDDDDDDDDD